Protein AF-A0A929GSF5-F1 (afdb_monomer)

Foldseek 3Di:
DLDPPVDQCVVCVVVVHHDDVLNSLLVVVCSVDVDDDDLVVSCVVCCVVPVPDDSVNSVVD

Nearest PDB structures (foldseek):
  2rgv-assembly1_A  TM=8.669E-01  e=4.121E-03  Bacillus subtilis
  2fe3-assembly1_B  TM=8.745E-01  e=6.025E-03  Bacillus subtilis
  4raz-assembly1_A  TM=8.257E-01  e=2.138E-02  Magnetospirillum gryphiswaldense MSR-1 v2
  4ray-assembly1_B  TM=8.052E-01  e=4.291E-02  Magnetospirillum gryphiswaldense MSR-1 v2
  5fd5-assembly2_B  TM=8.008E-01  e=7.122E-02  Rhizobium leguminosarum bv. viciae

Solvent-accessible surface area (backbone atoms only — not comparable to full-atom values): 3883 Å² total; per-residue (Å²): 133,88,78,84,66,93,47,56,51,58,55,31,46,78,70,75,38,82,61,41,71,68,45,39,53,53,50,53,51,52,66,72,39,90,65,88,75,52,69,68,56,53,42,63,72,42,36,83,80,36,79,86,63,46,67,68,52,68,73,73,93

Radius of gyration: 11.5 Å; Cα contacts (8 Å, |Δi|>4): 40; chains: 1; bounding box: 26×30×27 Å

Sequence (61 aa):
MEIEIENVAQYLKSHGIKPSYQRVRVFEYLIKNKSHPTVDTVYKALADEIPTLSKTTVYNT

Mean predicted aligned error: 4.77 Å

Secondary structure (DSSP, 8-state):
-----S-HHHHHHHTT----HHHHHHHHHHHH--S---HHHHHHHHHTT-TT--HHHHHH-

Structure (mmCIF, N/CA/C/O backbone):
data_AF-A0A929GSF5-F1
#
_entry.id   AF-A0A929GSF5-F1
#
loop_
_atom_site.group_PDB
_atom_site.id
_atom_site.type_symbol
_atom_site.label_atom_id
_atom_site.label_alt_id
_atom_site.label_comp_id
_atom_site.label_asym_id
_atom_site.label_entity_id
_atom_site.label_seq_id
_atom_site.pdbx_PDB_ins_code
_atom_site.Cartn_x
_atom_site.Cartn_y
_atom_site.Cartn_z
_atom_site.occupancy
_atom_site.B_iso_or_equiv
_atom_site.auth_seq_id
_atom_site.auth_comp_id
_atom_site.auth_asym_id
_atom_site.auth_atom_id
_atom_site.pdbx_PDB_model_num
ATOM 1 N N . MET A 1 1 ? -7.231 -21.377 1.937 1.00 43.03 1 MET A N 1
ATOM 2 C CA . MET A 1 1 ? -8.052 -20.521 2.811 1.00 43.03 1 MET A CA 1
ATOM 3 C C . MET A 1 1 ? -8.249 -19.221 2.047 1.00 43.03 1 MET A C 1
ATOM 5 O O . MET A 1 1 ? -7.273 -18.510 1.849 1.00 43.03 1 MET A O 1
ATOM 9 N N . GLU A 1 2 ? -9.428 -18.997 1.464 1.00 49.88 2 GLU A N 1
ATOM 10 C CA . GLU A 1 2 ? -9.764 -17.691 0.882 1.00 49.88 2 GLU A CA 1
ATOM 11 C C . GLU A 1 2 ? -10.118 -16.766 2.037 1.00 49.88 2 GLU A C 1
ATOM 13 O O . GLU A 1 2 ? -11.038 -17.048 2.798 1.00 49.88 2 GLU A O 1
ATOM 18 N N . ILE A 1 3 ? -9.310 -15.727 2.229 1.00 58.53 3 ILE A N 1
ATOM 19 C CA . ILE A 1 3 ? -9.568 -14.717 3.247 1.00 58.53 3 ILE A CA 1
ATOM 20 C C . ILE A 1 3 ? -10.235 -13.552 2.519 1.00 58.53 3 ILE A C 1
ATOM 22 O O . ILE A 1 3 ? -9.559 -12.673 1.987 1.00 58.53 3 ILE A O 1
ATOM 26 N N . GLU A 1 4 ? -11.564 -13.575 2.445 1.00 60.41 4 GLU A N 1
ATOM 27 C CA . GLU A 1 4 ? -12.336 -12.411 2.010 1.00 60.41 4 GLU A CA 1
ATOM 28 C C . GLU A 1 4 ? -12.411 -11.423 3.171 1.00 60.41 4 GLU A C 1
ATOM 30 O O . GLU A 1 4 ? -13.245 -11.519 4.069 1.00 60.41 4 GLU A O 1
ATOM 35 N N . ILE A 1 5 ? -11.469 -10.484 3.189 1.00 72.88 5 ILE A N 1
ATOM 36 C CA . ILE A 1 5 ? -11.489 -9.386 4.149 1.00 72.88 5 ILE A CA 1
ATOM 37 C C . ILE A 1 5 ? -12.313 -8.258 3.534 1.00 72.88 5 ILE A C 1
ATOM 39 O O . ILE A 1 5 ? -11.781 -7.427 2.801 1.00 72.88 5 ILE A O 1
ATOM 43 N N . GLU A 1 6 ? -13.609 -8.218 3.853 1.00 70.50 6 GLU A N 1
ATOM 44 C CA . GLU A 1 6 ? -14.529 -7.155 3.409 1.00 70.50 6 GLU A CA 1
ATOM 45 C C . GLU A 1 6 ? -14.057 -5.754 3.837 1.00 70.50 6 GLU A C 1
ATOM 47 O O . GLU A 1 6 ? -14.340 -4.760 3.170 1.00 70.50 6 GLU A O 1
ATOM 52 N N . ASN A 1 7 ? -13.309 -5.661 4.945 1.00 84.62 7 ASN A N 1
ATOM 53 C CA . ASN A 1 7 ? -12.759 -4.403 5.437 1.00 84.62 7 ASN A CA 1
ATOM 54 C C . ASN A 1 7 ? -11.335 -4.563 5.991 1.00 84.62 7 ASN A C 1
ATOM 56 O O . ASN A 1 7 ? -11.122 -4.858 7.172 1.00 84.62 7 ASN A O 1
ATOM 60 N N . VAL A 1 8 ? -10.340 -4.322 5.133 1.00 89.12 8 VAL A N 1
ATOM 61 C CA . VAL A 1 8 ? -8.913 -4.394 5.493 1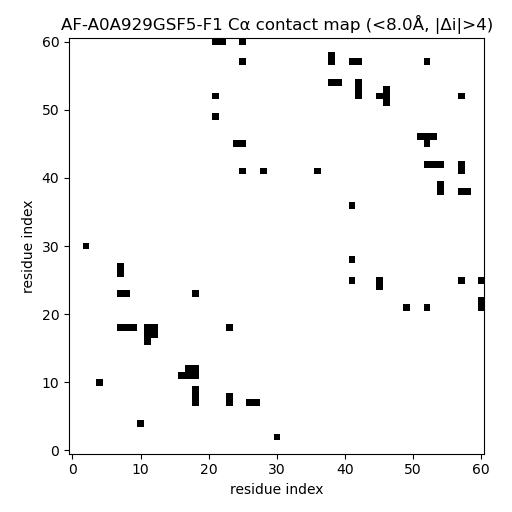.00 89.12 8 VAL A CA 1
ATOM 62 C C . VAL A 1 8 ? -8.556 -3.419 6.613 1.00 89.12 8 VAL A C 1
ATOM 64 O O . VAL A 1 8 ? -7.778 -3.756 7.503 1.00 89.12 8 VAL A O 1
ATOM 67 N N . ALA A 1 9 ? -9.156 -2.228 6.639 1.00 88.44 9 ALA A N 1
ATOM 68 C CA . ALA A 1 9 ? -8.890 -1.258 7.695 1.00 88.44 9 ALA A CA 1
ATOM 69 C C . ALA A 1 9 ? -9.376 -1.746 9.073 1.00 88.44 9 ALA A C 1
ATOM 71 O O . ALA A 1 9 ? -8.678 -1.550 10.069 1.00 88.44 9 ALA A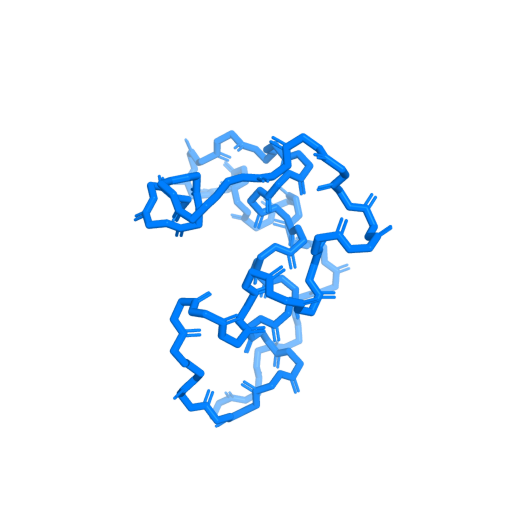 O 1
ATOM 72 N N . GLN A 1 10 ? -10.545 -2.392 9.135 1.00 89.75 10 GLN A N 1
ATOM 73 C CA . GLN A 1 10 ? -11.084 -3.009 10.351 1.00 89.75 10 GLN A CA 1
ATOM 74 C C . GLN A 1 10 ? -10.192 -4.165 10.814 1.00 89.75 10 GLN A C 1
ATOM 76 O O . GLN A 1 10 ? -9.863 -4.244 11.996 1.00 89.75 10 GLN A O 1
ATOM 81 N N . TYR A 1 11 ? -9.760 -5.012 9.877 1.00 91.31 11 TYR A N 1
ATOM 82 C CA . TYR A 1 11 ? -8.869 -6.135 10.158 1.00 91.31 11 TYR A CA 1
ATOM 83 C C . TYR A 1 11 ? -7.527 -5.665 10.726 1.00 91.31 11 TYR A C 1
ATOM 85 O O . TYR A 1 11 ? -7.079 -6.157 11.756 1.00 91.31 11 TYR A O 1
ATOM 93 N N . LEU A 1 12 ? -6.901 -4.653 10.122 1.00 91.25 12 LEU A N 1
ATOM 94 C CA . LEU A 1 12 ? -5.664 -4.082 10.659 1.00 91.25 12 LEU A CA 1
ATOM 95 C C . LEU A 1 12 ? -5.885 -3.501 12.065 1.00 91.25 12 LEU A C 1
ATOM 97 O O . LEU A 1 12 ? -5.101 -3.786 12.970 1.00 91.25 12 LEU A O 1
ATOM 101 N N . LYS A 1 13 ? -6.990 -2.769 12.284 1.00 91.81 13 LYS A N 1
ATOM 102 C CA . LYS A 1 13 ? -7.339 -2.223 13.608 1.00 91.81 13 LYS A CA 1
ATOM 103 C C . LYS A 1 13 ? -7.533 -3.308 14.664 1.00 91.81 13 LYS A C 1
ATOM 105 O O . LYS A 1 13 ? -7.042 -3.132 15.776 1.00 91.81 13 LYS A O 1
ATOM 110 N N . SER A 1 14 ? -8.219 -4.408 14.343 1.00 92.69 14 SER A N 1
ATOM 111 C CA . SER A 1 14 ? -8.446 -5.503 15.299 1.00 92.69 14 SER A CA 1
ATOM 112 C C . SER A 1 14 ? -7.146 -6.195 15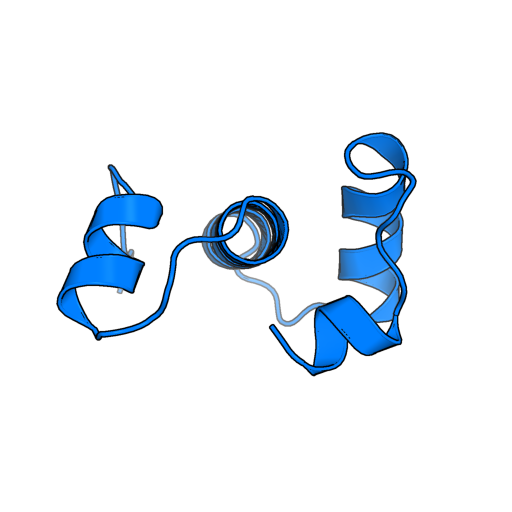.707 1.00 92.69 14 SER A C 1
ATOM 114 O O . SER A 1 14 ? -7.069 -6.758 16.792 1.00 92.69 14 SER A O 1
ATOM 116 N N . HIS A 1 15 ? -6.115 -6.105 14.864 1.00 91.50 15 HIS A N 1
ATOM 117 C CA . HIS A 1 15 ? -4.768 -6.607 15.133 1.00 91.50 15 HIS A CA 1
ATOM 118 C C . HIS A 1 15 ? -3.827 -5.533 15.710 1.00 91.50 15 HIS A C 1
ATOM 120 O O . HIS A 1 15 ? -2.619 -5.743 15.779 1.00 91.50 15 HIS A O 1
ATOM 126 N N . GLY A 1 16 ? -4.349 -4.367 16.112 1.00 92.12 16 GLY A N 1
ATOM 127 C CA . GLY A 1 16 ? -3.554 -3.281 16.697 1.00 92.12 16 GLY A CA 1
ATOM 128 C C . GLY A 1 16 ? -2.672 -2.528 15.694 1.00 92.12 16 GLY A C 1
ATOM 129 O O . GLY A 1 16 ? -1.857 -1.694 16.088 1.00 92.12 16 GLY A O 1
ATOM 130 N N . ILE A 1 17 ? -2.835 -2.778 14.393 1.00 92.12 17 ILE A N 1
ATOM 131 C CA . ILE A 1 17 ? -2.092 -2.102 13.333 1.00 92.12 17 ILE A CA 1
ATOM 132 C C . ILE A 1 17 ? -2.881 -0.870 12.896 1.00 92.12 17 ILE A C 1
ATOM 134 O O . ILE A 1 17 ? -4.045 -0.945 12.503 1.00 92.12 17 ILE A O 1
ATOM 138 N N . LYS A 1 18 ? -2.231 0.297 12.913 1.00 91.88 18 LYS A N 1
ATOM 139 C CA . LYS A 1 18 ? -2.837 1.529 12.396 1.00 91.88 18 LYS A CA 1
ATOM 140 C C . LYS A 1 18 ? -3.067 1.389 10.880 1.00 91.88 18 LYS A C 1
ATOM 142 O O . LYS A 1 18 ? -2.071 1.273 10.154 1.00 91.88 18 LYS A O 1
ATOM 147 N N . PRO A 1 19 ? -4.321 1.460 10.388 1.00 91.62 19 PRO A N 1
ATOM 148 C CA . PRO A 1 19 ? -4.625 1.321 8.968 1.00 91.62 19 PRO A CA 1
ATOM 149 C C . PRO A 1 19 ? -4.293 2.623 8.235 1.00 91.62 19 PRO A C 1
ATOM 151 O O . PRO A 1 19 ? -5.152 3.473 8.008 1.00 91.62 19 PRO A O 1
ATOM 154 N N . SER A 1 20 ? -3.015 2.821 7.912 1.00 91.69 20 SER A N 1
ATOM 155 C CA . SER A 1 20 ? -2.627 3.877 6.981 1.00 91.69 20 SER A CA 1
ATOM 156 C C . SER A 1 20 ? -3.094 3.511 5.575 1.00 91.69 20 SER A C 1
ATOM 158 O O . SER A 1 20 ? -3.196 2.331 5.237 1.00 91.69 2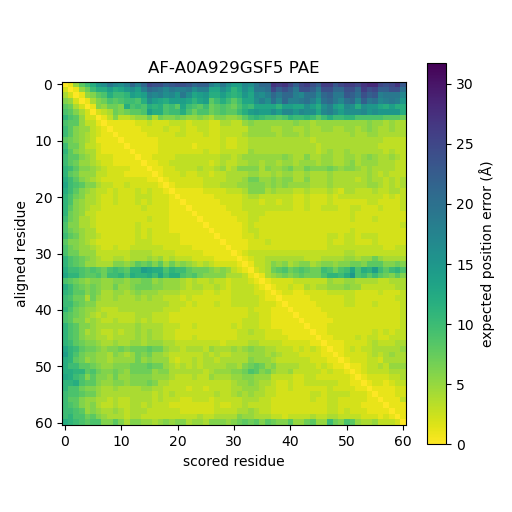0 SER A O 1
ATOM 160 N N . TYR A 1 21 ? -3.327 4.522 4.739 1.00 90.38 21 TYR A N 1
ATOM 161 C CA . TYR A 1 21 ? -3.717 4.309 3.346 1.00 90.38 21 TYR A CA 1
ATOM 162 C C . TYR A 1 21 ? -2.737 3.373 2.616 1.00 90.38 21 TYR A C 1
ATOM 164 O O . TYR A 1 21 ? -3.156 2.408 1.991 1.00 90.38 21 TYR A O 1
ATOM 172 N N . GLN A 1 22 ? -1.429 3.563 2.819 1.00 91.44 22 GLN A N 1
ATOM 173 C CA . GLN A 1 22 ? -0.385 2.695 2.263 1.00 91.44 22 GLN A CA 1
ATOM 174 C C . GLN A 1 22 ? -0.529 1.232 2.711 1.00 91.44 22 GLN A C 1
ATOM 176 O O . GLN A 1 22 ? -0.531 0.346 1.864 1.00 91.44 22 GLN A O 1
ATOM 181 N N . ARG A 1 23 ? -0.699 0.965 4.016 1.00 92.44 23 ARG A N 1
ATOM 182 C CA . ARG A 1 23 ? -0.857 -0.409 4.533 1.00 92.44 23 ARG A CA 1
ATOM 183 C C . ARG A 1 23 ? -2.107 -1.084 4.000 1.00 92.44 23 ARG A C 1
ATOM 185 O O . ARG A 1 23 ? -2.054 -2.251 3.634 1.00 92.44 23 ARG A O 1
ATOM 192 N N . VAL A 1 24 ? -3.214 -0.346 3.942 1.00 92.25 24 VAL A N 1
ATOM 193 C CA . VAL A 1 24 ? -4.477 -0.866 3.411 1.00 92.25 24 VAL A CA 1
ATOM 194 C C . VAL A 1 24 ? -4.301 -1.263 1.947 1.00 92.25 24 VAL A C 1
ATOM 196 O O . VAL A 1 24 ? -4.582 -2.404 1.604 1.00 92.25 24 VAL A O 1
ATOM 199 N N . ARG A 1 25 ? -3.741 -0.383 1.107 1.00 92.00 25 ARG A N 1
ATOM 200 C CA . ARG A 1 25 ? -3.534 -0.667 -0.323 1.00 92.00 25 ARG A CA 1
ATOM 201 C C . ARG A 1 25 ? -2.542 -1.801 -0.576 1.00 92.00 25 ARG A C 1
ATOM 203 O O . ARG A 1 25 ? -2.808 -2.655 -1.418 1.00 92.00 25 ARG A O 1
ATOM 210 N N . VAL A 1 26 ? -1.436 -1.856 0.171 1.00 91.94 26 VAL A N 1
ATOM 211 C CA . VAL A 1 26 ? -0.470 -2.967 0.085 1.00 91.94 26 VAL A CA 1
ATOM 212 C C . VAL A 1 26 ? -1.138 -4.288 0.460 1.00 91.94 26 VAL A C 1
ATOM 214 O O . VAL A 1 26 ? -1.009 -5.269 -0.268 1.00 91.94 26 VAL A O 1
ATOM 217 N N . PHE A 1 27 ? -1.901 -4.323 1.549 1.00 91.00 27 PHE A N 1
ATOM 218 C CA . PHE A 1 27 ? -2.550 -5.552 1.996 1.00 91.00 27 PHE A CA 1
ATOM 219 C C . PHE A 1 27 ? -3.679 -5.994 1.053 1.00 91.00 27 PHE A C 1
ATOM 221 O O . PHE A 1 27 ? -3.771 -7.171 0.717 1.00 91.00 27 PHE A O 1
ATOM 228 N N . GLU A 1 28 ? -4.479 -5.058 0.536 1.00 90.56 28 GLU A N 1
ATOM 229 C CA . GLU A 1 28 ? -5.475 -5.333 -0.510 1.00 90.56 28 GLU A CA 1
ATOM 230 C C . GLU A 1 28 ? -4.836 -5.899 -1.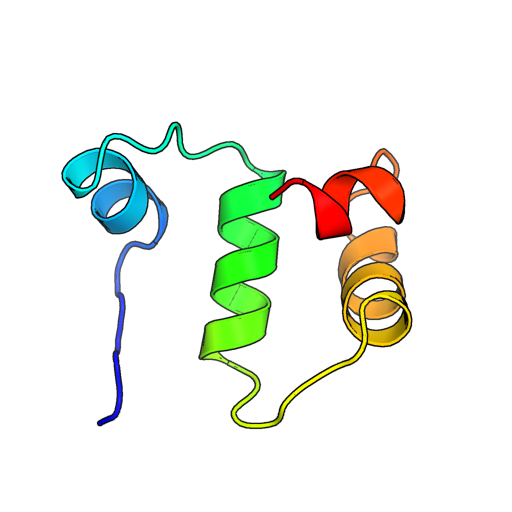782 1.00 90.56 28 GLU A C 1
ATOM 232 O O . GLU A 1 28 ? -5.372 -6.836 -2.380 1.00 90.56 28 GLU A O 1
ATOM 237 N N . TYR A 1 29 ? -3.681 -5.362 -2.188 1.00 90.88 29 TYR A N 1
ATOM 238 C CA . TYR A 1 29 ? -2.925 -5.890 -3.320 1.00 90.88 29 TYR A CA 1
ATOM 239 C C . TYR A 1 29 ? -2.492 -7.340 -3.073 1.00 90.88 29 TYR A C 1
ATOM 241 O O . TYR A 1 29 ? -2.654 -8.182 -3.959 1.00 90.88 29 TYR A O 1
ATOM 249 N N . LEU A 1 30 ? -1.993 -7.649 -1.872 1.00 89.25 30 LEU A N 1
ATOM 250 C CA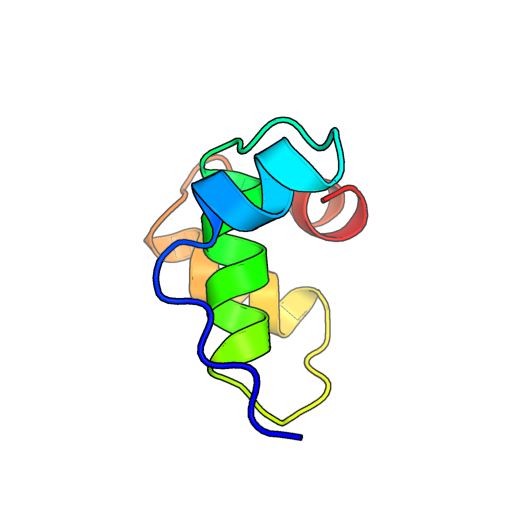 . LEU A 1 30 ? -1.560 -8.999 -1.496 1.00 89.25 30 LEU A CA 1
ATOM 251 C C . LEU A 1 30 ? -2.724 -9.996 -1.400 1.00 89.25 30 LEU A C 1
ATOM 253 O O . LEU A 1 30 ? -2.567 -11.144 -1.795 1.00 89.25 30 LEU A O 1
ATOM 257 N N . ILE A 1 31 ? -3.901 -9.574 -0.930 1.00 88.69 31 ILE A N 1
ATOM 258 C CA . ILE A 1 31 ? -5.090 -10.445 -0.870 1.00 88.69 31 ILE A CA 1
ATOM 259 C C . ILE A 1 31 ? -5.586 -10.792 -2.277 1.00 88.69 31 ILE A C 1
ATOM 261 O O . ILE A 1 31 ? -5.945 -11.938 -2.549 1.00 88.69 31 ILE A O 1
ATOM 265 N N . LYS A 1 32 ? -5.599 -9.808 -3.185 1.00 86.62 32 LYS A N 1
ATOM 266 C CA . LYS A 1 32 ? -6.055 -10.007 -4.570 1.00 86.62 32 LYS A CA 1
ATOM 267 C C . LYS A 1 32 ? -5.080 -10.849 -5.390 1.00 86.62 32 LYS A C 1
ATOM 269 O O . LYS A 1 32 ? -5.508 -11.636 -6.232 1.00 86.62 32 LYS A O 1
ATOM 274 N N . ASN A 1 33 ? -3.778 -10.697 -5.154 1.00 84.94 33 ASN A N 1
ATOM 275 C CA . ASN A 1 33 ? -2.745 -11.436 -5.868 1.00 84.94 33 ASN A CA 1
ATOM 276 C C . ASN A 1 33 ? -2.327 -12.672 -5.067 1.00 84.94 33 ASN A C 1
ATOM 278 O O . ASN A 1 33 ? -1.472 -12.592 -4.196 1.00 84.94 33 ASN A O 1
ATOM 282 N N . LYS A 1 34 ? -2.858 -13.849 -5.423 1.00 76.75 34 LYS A N 1
ATOM 283 C CA . LYS A 1 34 ? -2.491 -15.141 -4.798 1.00 76.75 34 LYS A CA 1
ATOM 284 C C . LYS A 1 34 ? -1.054 -15.617 -5.112 1.00 76.75 34 LYS A C 1
ATOM 286 O O . LYS A 1 34 ? -0.680 -16.727 -4.747 1.00 76.75 34 LYS A O 1
ATOM 291 N N . SER A 1 35 ? -0.256 -14.814 -5.814 1.00 83.62 35 SER A N 1
ATOM 292 C CA . SER A 1 35 ? 1.174 -15.041 -6.056 1.00 83.62 35 SER A CA 1
ATOM 293 C C . SER A 1 35 ? 2.025 -14.420 -4.945 1.00 83.62 35 SER A C 1
ATOM 295 O O . SER A 1 35 ? 1.548 -13.549 -4.233 1.00 83.62 35 SER A O 1
ATOM 297 N N . HIS A 1 36 ? 3.303 -14.789 -4.837 1.00 85.38 36 HIS A N 1
ATOM 298 C CA . HIS A 1 36 ? 4.267 -14.099 -3.970 1.00 85.38 36 HIS A CA 1
ATOM 299 C C . HIS A 1 36 ? 5.005 -13.002 -4.763 1.00 85.38 36 HIS A C 1
ATOM 301 O O . HIS A 1 36 ? 6.041 -13.293 -5.366 1.00 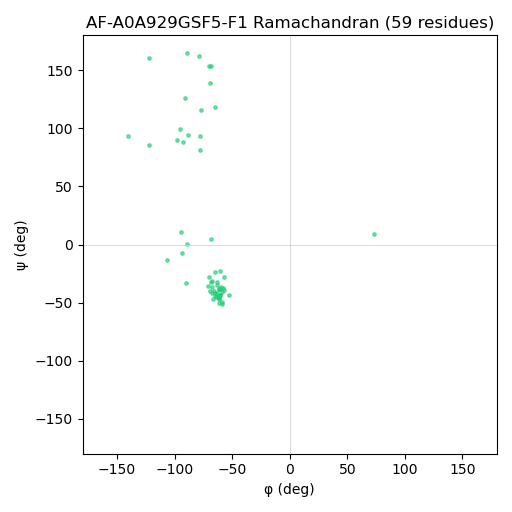85.38 36 HIS A O 1
ATOM 307 N N . PRO A 1 37 ? 4.478 -11.760 -4.842 1.00 90.12 37 PRO A N 1
ATOM 308 C CA . PRO A 1 37 ? 5.122 -10.684 -5.584 1.00 90.12 37 PRO A CA 1
ATOM 309 C C . PRO A 1 37 ? 6.418 -10.244 -4.900 1.00 90.12 37 PRO A C 1
ATOM 311 O O . PRO A 1 37 ? 6.568 -10.322 -3.681 1.00 90.12 37 PRO A O 1
ATOM 314 N N . THR A 1 38 ? 7.345 -9.709 -5.690 1.00 92.88 38 THR A N 1
ATOM 315 C CA . THR A 1 38 ? 8.501 -8.986 -5.155 1.00 92.88 38 THR A CA 1
ATOM 316 C C . THR A 1 38 ? 8.093 -7.569 -4.755 1.00 92.88 38 THR A C 1
ATOM 318 O O . THR A 1 38 ? 7.080 -7.040 -5.222 1.00 92.88 38 THR A O 1
ATOM 321 N N . VAL A 1 39 ? 8.914 -6.911 -3.933 1.00 91.38 39 VAL A N 1
ATOM 322 C CA . VAL A 1 39 ? 8.673 -5.512 -3.544 1.00 91.38 39 VAL A CA 1
ATOM 323 C C . VAL A 1 39 ? 8.605 -4.586 -4.755 1.00 91.38 39 VAL A C 1
ATOM 325 O O . VAL A 1 39 ? 7.762 -3.696 -4.788 1.00 91.38 39 VAL A O 1
ATOM 328 N N . ASP A 1 40 ? 9.431 -4.817 -5.777 1.00 92.56 40 ASP A N 1
ATOM 329 C CA . ASP A 1 40 ? 9.376 -4.040 -7.016 1.00 92.56 40 ASP A CA 1
ATOM 330 C C . ASP A 1 40 ? 8.036 -4.181 -7.737 1.00 92.56 40 ASP A C 1
ATOM 332 O O . ASP A 1 40 ? 7.530 -3.198 -8.276 1.00 92.56 40 ASP A O 1
ATOM 336 N N . THR A 1 41 ? 7.444 -5.376 -7.731 1.00 92.69 41 THR A N 1
ATOM 337 C CA . THR A 1 41 ? 6.131 -5.611 -8.337 1.00 92.69 41 THR A CA 1
ATOM 338 C C . THR A 1 41 ? 5.034 -4.865 -7.581 1.00 92.69 41 THR A C 1
ATOM 340 O O . THR A 1 41 ? 4.238 -4.168 -8.208 1.00 92.69 41 THR A O 1
ATOM 343 N N . VAL A 1 42 ? 5.024 -4.943 -6.245 1.00 93.06 42 VAL A N 1
ATOM 344 C CA . VAL A 1 42 ? 4.042 -4.224 -5.413 1.00 93.06 42 VAL A CA 1
ATOM 345 C C . VAL A 1 42 ? 4.209 -2.711 -5.559 1.00 93.06 42 VAL A C 1
ATOM 347 O O . VAL A 1 42 ? 3.231 -1.995 -5.753 1.00 93.06 42 VAL A O 1
ATOM 350 N N . TYR A 1 43 ? 5.451 -2.221 -5.516 1.00 93.44 43 TYR A N 1
ATOM 351 C CA . TYR A 1 43 ? 5.762 -0.805 -5.692 1.00 93.44 43 TYR A CA 1
ATOM 352 C C 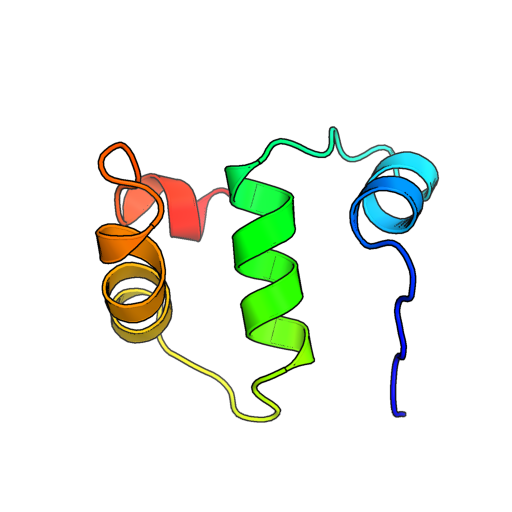. TYR A 1 43 ? 5.274 -0.296 -7.047 1.00 93.44 43 TYR A C 1
ATOM 354 O O . TYR A 1 43 ? 4.545 0.685 -7.083 1.00 93.44 43 TYR A O 1
ATOM 362 N N . LYS A 1 44 ? 5.613 -0.976 -8.149 1.00 92.75 44 LYS A N 1
ATOM 363 C CA . LYS A 1 44 ? 5.173 -0.568 -9.492 1.00 92.75 44 LYS A CA 1
ATOM 364 C C . LYS A 1 44 ? 3.654 -0.576 -9.633 1.00 92.75 44 LYS A C 1
ATOM 366 O O . LYS A 1 44 ? 3.115 0.317 -10.265 1.00 92.75 44 LYS A O 1
ATOM 371 N N . ALA A 1 45 ? 2.975 -1.551 -9.030 1.00 91.88 45 ALA A N 1
ATOM 372 C CA . ALA A 1 45 ? 1.520 -1.642 -9.096 1.00 91.88 45 ALA A CA 1
ATOM 373 C C . ALA A 1 45 ? 0.798 -0.542 -8.299 1.00 91.88 45 ALA A C 1
ATOM 375 O O . ALA A 1 45 ? -0.328 -0.190 -8.637 1.00 91.88 45 ALA A O 1
ATOM 376 N N . LEU A 1 46 ? 1.419 -0.023 -7.234 1.00 92.25 46 LEU A N 1
ATOM 377 C CA . LEU A 1 46 ? 0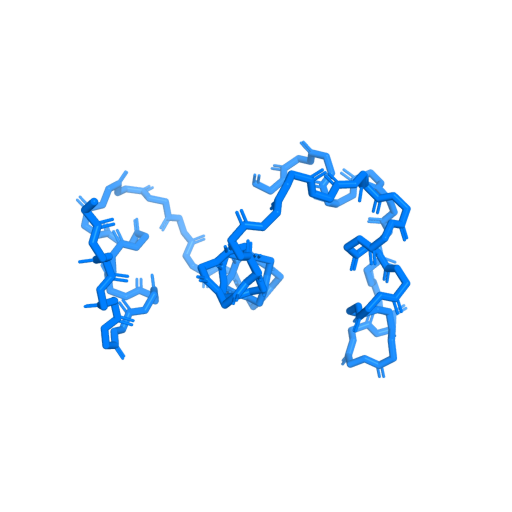.810 0.966 -6.338 1.00 92.25 46 LEU A CA 1
ATOM 378 C C . LEU A 1 46 ? 1.374 2.383 -6.503 1.00 92.25 46 LEU A C 1
ATOM 380 O O . LEU A 1 46 ? 0.773 3.324 -5.992 1.00 92.25 46 LEU A O 1
ATOM 384 N N . ALA A 1 47 ? 2.501 2.561 -7.195 1.00 91.88 47 ALA A N 1
ATOM 385 C CA . ALA A 1 47 ? 3.137 3.864 -7.402 1.00 91.88 47 ALA A CA 1
ATOM 386 C C . ALA A 1 47 ? 2.250 4.830 -8.202 1.00 91.88 47 ALA A C 1
ATOM 388 O O . ALA A 1 47 ? 2.267 6.028 -7.929 1.00 91.88 47 ALA A O 1
ATOM 389 N N . ASP A 1 48 ? 1.444 4.304 -9.128 1.00 88.75 48 ASP A N 1
ATOM 390 C CA . ASP A 1 48 ? 0.505 5.102 -9.924 1.00 88.75 48 ASP A CA 1
ATOM 391 C C . ASP A 1 48 ? -0.640 5.671 -9.069 1.00 88.75 48 ASP A C 1
ATOM 393 O O . ASP A 1 48 ? -1.134 6.766 -9.327 1.00 88.75 48 ASP A O 1
ATOM 397 N N . GLU A 1 49 ? -1.052 4.948 -8.024 1.00 90.62 49 GLU A N 1
ATOM 398 C CA . GLU A 1 49 ? -2.117 5.374 -7.110 1.00 90.62 49 GLU A CA 1
ATOM 399 C C . GLU A 1 49 ? -1.579 6.189 -5.925 1.00 90.62 49 GLU A C 1
ATOM 401 O O . GLU A 1 49 ? -2.242 7.099 -5.426 1.00 90.62 49 GLU A O 1
ATOM 406 N N . ILE A 1 50 ? -0.367 5.871 -5.465 1.00 90.69 50 ILE A N 1
ATOM 407 C CA . ILE A 1 50 ? 0.273 6.494 -4.308 1.00 90.69 50 ILE A CA 1
ATOM 408 C C . ILE A 1 50 ? 1.612 7.106 -4.751 1.00 90.69 50 ILE A C 1
ATOM 410 O O . ILE A 1 50 ? 2.662 6.491 -4.555 1.00 90.69 50 ILE A O 1
ATOM 414 N N . PRO A 1 51 ? 1.623 8.351 -5.269 1.00 88.31 51 PRO A N 1
ATOM 415 C CA . PRO A 1 51 ? 2.844 8.997 -5.768 1.00 88.31 51 PRO A CA 1
ATOM 416 C C . PRO A 1 51 ? 3.934 9.180 -4.702 1.00 88.31 51 PRO A C 1
ATOM 418 O O . PRO A 1 51 ? 5.111 9.323 -5.016 1.00 88.31 51 PRO A O 1
ATOM 421 N N . THR A 1 52 ? 3.547 9.192 -3.424 1.00 89.06 52 THR A N 1
ATOM 422 C CA . THR A 1 52 ? 4.453 9.313 -2.271 1.00 89.06 52 THR A CA 1
ATOM 423 C C . THR A 1 52 ? 4.966 7.966 -1.758 1.00 89.06 52 THR A C 1
ATOM 425 O O . THR A 1 52 ? 5.699 7.923 -0.767 1.00 89.06 52 THR A O 1
ATOM 428 N N . LEU A 1 53 ? 4.570 6.853 -2.383 1.00 91.38 53 LEU A N 1
ATOM 429 C CA . LEU A 1 53 ? 5.050 5.527 -2.020 1.00 91.38 53 LEU A CA 1
ATOM 430 C C . LEU A 1 53 ? 6.526 5.391 -2.402 1.00 91.38 53 LEU A C 1
ATOM 432 O O . LEU A 1 53 ? 6.954 5.804 -3.475 1.00 91.38 53 LEU A O 1
ATOM 436 N N . SER A 1 54 ? 7.305 4.765 -1.527 1.00 91.44 54 SER A N 1
ATOM 437 C CA . SER A 1 54 ? 8.686 4.375 -1.808 1.00 91.44 54 SER A CA 1
ATOM 438 C C . SER A 1 54 ? 8.849 2.870 -1.617 1.00 91.44 54 SER A C 1
ATOM 440 O O . SER A 1 54 ? 8.070 2.245 -0.894 1.00 91.44 54 SER A O 1
ATOM 442 N N . LYS A 1 55 ? 9.894 2.275 -2.202 1.00 91.44 55 LYS A N 1
ATOM 443 C CA . LYS A 1 55 ? 10.212 0.856 -1.962 1.00 91.44 55 LYS A CA 1
ATOM 444 C C . LYS A 1 55 ? 10.430 0.571 -0.474 1.00 91.44 55 LYS A C 1
ATOM 446 O O . LYS A 1 55 ? 9.946 -0.432 0.035 1.00 91.44 55 LYS A O 1
ATOM 451 N N . THR A 1 56 ? 11.090 1.486 0.238 1.00 91.81 56 THR A N 1
ATOM 452 C CA . THR A 1 56 ? 11.299 1.397 1.690 1.00 91.81 56 THR A CA 1
ATOM 453 C C . THR A 1 56 ? 9.976 1.369 2.449 1.00 91.81 56 THR A C 1
ATOM 455 O O . THR A 1 56 ? 9.829 0.623 3.410 1.00 91.81 56 THR A O 1
ATOM 458 N N . THR A 1 57 ? 8.984 2.140 2.000 1.00 91.94 57 THR A N 1
ATOM 459 C CA . THR A 1 57 ? 7.640 2.112 2.583 1.00 91.94 57 THR A CA 1
ATOM 460 C C . THR A 1 57 ? 7.005 0.735 2.436 1.00 91.94 57 THR A C 1
ATOM 462 O O . THR A 1 57 ? 6.496 0.224 3.422 1.00 91.94 57 THR A O 1
ATOM 465 N N . VAL A 1 58 ? 7.093 0.116 1.254 1.00 92.06 58 VAL A N 1
ATOM 466 C CA . VAL A 1 58 ? 6.555 -1.234 1.003 1.00 92.06 58 VAL A CA 1
ATOM 467 C C . VAL A 1 58 ? 7.257 -2.300 1.857 1.00 92.06 58 VAL A C 1
ATOM 469 O O . VAL A 1 58 ? 6.614 -3.235 2.318 1.00 92.06 58 VAL A O 1
ATOM 472 N N . TYR A 1 59 ? 8.559 -2.160 2.120 1.00 91.31 59 TYR A N 1
ATOM 473 C CA . TYR A 1 59 ? 9.273 -3.059 3.038 1.00 91.31 59 TYR A CA 1
ATOM 474 C C . TYR A 1 59 ? 8.835 -2.913 4.503 1.00 91.31 59 TYR A C 1
ATOM 476 O O . TYR A 1 59 ? 8.883 -3.884 5.251 1.00 91.31 59 TYR A O 1
ATOM 484 N N . ASN A 1 60 ? 8.434 -1.708 4.914 1.00 89.75 60 ASN A N 1
ATOM 485 C CA . ASN A 1 60 ? 8.096 -1.382 6.303 1.00 89.75 60 ASN A CA 1
ATOM 486 C C . ASN A 1 60 ? 6.600 -1.530 6.635 1.00 89.75 60 ASN A C 1
ATOM 488 O O . ASN A 1 60 ? 6.208 -1.296 7.786 1.00 89.75 60 ASN A O 1
ATOM 492 N N . THR A 1 61 ? 5.753 -1.790 5.634 1.00 85.31 61 THR A N 1
ATOM 493 C CA . THR A 1 61 ? 4.295 -1.862 5.808 1.00 85.31 61 THR A CA 1
ATOM 494 C C . THR A 1 61 ? 3.836 -3.104 6.536 1.00 85.31 61 THR A C 1
ATOM 496 O O . THR A 1 61 ? 4.296 -4.207 6.177 1.00 85.31 61 THR A O 1
#

pLDDT: mean 87.25, std 10.22, range [43.03, 93.44]